Protein AF-A0A087NAS1-F1 (afdb_monomer_lite)

Foldseek 3Di:
DQDDDAWDWDADPVGDIDIDGDDDDPVNVVVCVVVVHDPVVVPDDDPVRPPPPDDPVRVVVVVVVVVVVVVVVVVVVVVVVPPPDDD

Sequence (87 aa):
MHLHARRIRVDHPDGGRVDVMAEPPTHFAASLADMGFDLSLGDMLLDDEIDRTPTREDEKKFARQHAKQVRKDRKGERRSRGGSRDE

Structure (mmCIF, N/CA/C/O backbone):
data_AF-A0A087NAS1-F1
#
_entry.id   AF-A0A087NAS1-F1
#
loop_
_atom_site.group_PDB
_atom_site.id
_atom_site.type_symbol
_atom_site.label_atom_id
_atom_site.label_alt_id
_atom_site.label_comp_id
_atom_site.label_asym_id
_atom_site.label_entity_id
_atom_site.label_seq_id
_atom_site.pdbx_PDB_ins_code
_atom_site.Cartn_x
_atom_site.Cartn_y
_atom_site.Cartn_z
_atom_site.occupancy
_atom_site.B_iso_or_equiv
_atom_site.auth_seq_id
_atom_site.auth_comp_id
_atom_site.auth_asym_id
_atom_site.auth_atom_id
_atom_site.pdbx_PDB_model_num
ATOM 1 N N . MET A 1 1 ? 11.504 9.851 -15.666 1.00 83.88 1 MET A N 1
ATOM 2 C CA . MET A 1 1 ? 10.342 10.318 -14.877 1.00 83.88 1 MET A CA 1
ATOM 3 C C . MET A 1 1 ? 9.946 9.181 -13.937 1.00 83.88 1 MET A C 1
ATOM 5 O O . MET A 1 1 ? 9.795 8.060 -14.414 1.00 83.88 1 MET A O 1
ATOM 9 N N . HIS A 1 2 ? 9.908 9.441 -12.623 1.00 90.00 2 HIS A N 1
ATOM 10 C CA . HIS A 1 2 ? 9.674 8.443 -11.564 1.00 90.00 2 HIS A CA 1
ATOM 11 C C . HIS A 1 2 ? 8.241 8.539 -11.025 1.00 90.00 2 HIS A C 1
ATOM 13 O O . HIS A 1 2 ? 8.019 8.792 -9.847 1.00 90.00 2 HIS A O 1
ATOM 19 N N . LEU A 1 3 ? 7.261 8.363 -11.907 1.00 92.50 3 LEU A N 1
ATOM 20 C CA . LEU A 1 3 ? 5.860 8.190 -11.537 1.00 92.50 3 LEU A CA 1
ATOM 21 C C . LEU A 1 3 ? 5.357 6.932 -12.240 1.00 92.50 3 LEU A C 1
ATOM 23 O O . LEU A 1 3 ? 5.450 6.826 -13.463 1.00 92.50 3 LEU A O 1
ATOM 27 N N . HIS A 1 4 ? 4.862 5.971 -11.467 1.00 92.50 4 HIS A N 1
ATOM 28 C CA . HIS A 1 4 ? 4.366 4.698 -11.976 1.00 92.50 4 HIS A CA 1
ATOM 29 C C . HIS A 1 4 ? 3.133 4.278 -11.173 1.00 92.50 4 HIS A C 1
ATOM 31 O O . HIS A 1 4 ? 3.202 4.130 -9.954 1.00 92.50 4 HIS A O 1
ATOM 37 N N . ALA A 1 5 ? 2.000 4.103 -11.853 1.00 92.50 5 ALA A N 1
ATOM 38 C CA . ALA A 1 5 ? 0.792 3.560 -11.246 1.00 92.50 5 ALA A CA 1
ATOM 39 C C . ALA A 1 5 ? 0.925 2.032 -11.154 1.00 92.50 5 ALA A C 1
ATOM 41 O O . ALA A 1 5 ? 0.684 1.330 -12.133 1.00 92.50 5 ALA A O 1
ATOM 42 N N . ARG A 1 6 ? 1.358 1.538 -9.987 1.00 91.94 6 ARG A N 1
ATOM 43 C CA . ARG A 1 6 ? 1.699 0.121 -9.781 1.00 91.94 6 ARG A CA 1
ATOM 44 C C . ARG A 1 6 ? 0.482 -0.796 -9.647 1.00 91.94 6 ARG A C 1
ATOM 46 O O . ARG A 1 6 ? 0.544 -1.929 -10.100 1.00 91.94 6 ARG A O 1
ATOM 53 N N . ARG A 1 7 ? -0.608 -0.330 -9.032 1.00 92.38 7 ARG A N 1
ATOM 54 C CA . ARG A 1 7 ? -1.841 -1.101 -8.802 1.00 92.38 7 ARG A CA 1
ATOM 55 C C . ARG A 1 7 ? -3.049 -0.303 -9.271 1.00 92.38 7 ARG A C 1
ATOM 57 O O . ARG A 1 7 ? -3.134 0.893 -9.000 1.00 92.38 7 ARG A O 1
ATOM 64 N N . ILE A 1 8 ? -3.983 -0.965 -9.946 1.00 91.81 8 ILE A N 1
ATOM 65 C CA . ILE A 1 8 ? -5.296 -0.410 -10.276 1.00 91.81 8 ILE A CA 1
ATOM 66 C C . ILE A 1 8 ? -6.380 -1.329 -9.729 1.00 91.81 8 ILE A C 1
ATOM 68 O O . ILE A 1 8 ? -6.345 -2.537 -9.966 1.00 91.81 8 ILE A O 1
ATOM 72 N N . ARG A 1 9 ? -7.349 -0.738 -9.023 1.00 91.12 9 ARG A N 1
ATOM 73 C CA . ARG A 1 9 ? -8.538 -1.442 -8.555 1.00 91.12 9 ARG A CA 1
ATOM 74 C C . ARG A 1 9 ? -9.804 -0.721 -8.993 1.00 91.12 9 ARG A C 1
ATOM 76 O O . ARG A 1 9 ? -9.932 0.481 -8.767 1.00 91.12 9 ARG A O 1
ATOM 83 N N . VAL A 1 10 ? -10.717 -1.450 -9.626 1.00 91.88 10 VAL A N 1
ATOM 84 C CA . VAL A 1 10 ? -11.982 -0.919 -10.153 1.00 91.88 10 VAL A CA 1
ATOM 85 C C . VAL A 1 10 ? -13.106 -1.912 -9.881 1.00 91.88 10 VAL A C 1
ATOM 87 O O . VAL A 1 10 ? -13.007 -3.083 -10.252 1.00 91.88 10 VAL A O 1
ATOM 90 N N . ASP A 1 11 ? -14.181 -1.434 -9.260 1.00 92.31 11 ASP A N 1
ATOM 91 C CA . ASP A 1 11 ? -15.387 -2.222 -9.012 1.00 92.31 11 ASP A CA 1
ATOM 92 C C . ASP A 1 11 ? -16.306 -2.213 -10.241 1.00 92.31 11 ASP A C 1
ATOM 94 O O . ASP A 1 11 ? -16.465 -1.190 -10.912 1.00 92.31 11 ASP A O 1
ATOM 98 N N . HIS A 1 12 ? -16.915 -3.360 -10.546 1.00 91.88 12 HIS A N 1
ATOM 99 C CA . HIS A 1 12 ? -17.850 -3.493 -11.661 1.00 91.88 12 HIS A CA 1
ATOM 100 C C . HIS A 1 12 ? -19.290 -3.209 -11.194 1.00 91.88 12 HIS A C 1
ATOM 102 O O . HIS A 1 12 ? -19.694 -3.725 -10.148 1.00 91.88 12 HIS A O 1
ATOM 108 N N . PRO A 1 13 ? -20.098 -2.444 -11.955 1.00 92.19 13 PRO A N 1
ATOM 109 C CA . PRO A 1 13 ? -21.462 -2.084 -11.552 1.00 92.19 13 PRO A CA 1
ATOM 110 C C . PRO A 1 13 ? -22.378 -3.301 -11.354 1.00 92.19 13 PRO A C 1
ATOM 112 O O . PRO A 1 13 ? -23.187 -3.312 -10.432 1.00 92.19 13 PRO A O 1
ATOM 115 N N . ASP A 1 14 ? -22.199 -4.349 -12.160 1.00 92.00 14 ASP A N 1
ATOM 116 C CA . ASP A 1 14 ? -22.980 -5.595 -12.071 1.00 92.00 14 ASP A CA 1
ATOM 117 C C . ASP A 1 14 ? -22.379 -6.627 -11.095 1.00 92.00 14 ASP A C 1
ATOM 119 O O . ASP A 1 14 ? -22.786 -7.789 -11.066 1.00 92.00 14 ASP A O 1
ATOM 123 N N . GLY A 1 15 ? -21.394 -6.214 -10.293 1.00 86.75 15 GLY A N 1
ATOM 124 C CA . GLY A 1 15 ? -20.655 -7.075 -9.377 1.00 86.75 15 GLY A CA 1
ATOM 125 C C . GLY A 1 15 ? -19.360 -7.632 -9.975 1.00 86.75 15 GLY A C 1
ATOM 126 O O . GLY A 1 15 ? -19.219 -7.815 -11.182 1.00 86.75 15 GLY A O 1
ATOM 127 N N . GLY A 1 16 ? -18.393 -7.889 -9.093 1.00 88.88 16 GLY A N 1
ATOM 128 C CA . GLY A 1 16 ? -17.015 -8.232 -9.452 1.00 88.88 16 GLY A CA 1
ATOM 129 C C . GLY A 1 16 ? -16.058 -7.049 -9.289 1.00 88.88 16 GLY A C 1
ATOM 130 O O . GLY A 1 16 ? -16.477 -5.907 -9.106 1.00 88.88 16 GLY A O 1
ATOM 131 N N . ARG A 1 17 ? -14.753 -7.336 -9.317 1.00 91.38 17 ARG A N 1
ATOM 132 C CA . ARG A 1 17 ? -13.692 -6.326 -9.220 1.00 91.38 17 ARG A CA 1
ATOM 133 C C . ARG A 1 17 ? -12.514 -6.689 -10.116 1.00 91.38 17 ARG A C 1
ATOM 135 O O . ARG A 1 17 ? -12.181 -7.866 -10.243 1.00 91.38 17 ARG A O 1
ATOM 142 N N . VAL A 1 18 ? -11.882 -5.677 -10.698 1.00 91.69 18 VAL A N 1
ATOM 143 C CA . VAL A 1 18 ? -10.570 -5.782 -11.344 1.00 91.69 18 VAL A CA 1
ATOM 144 C C . VAL A 1 18 ? -9.547 -5.253 -10.359 1.00 91.69 18 VAL A C 1
ATOM 146 O O . VAL A 1 18 ? -9.691 -4.131 -9.885 1.00 91.69 18 VAL A O 1
ATOM 149 N N . ASP A 1 19 ? -8.532 -6.051 -10.055 1.00 92.12 19 ASP A N 1
ATOM 150 C CA . ASP A 1 19 ? -7.430 -5.674 -9.177 1.00 92.12 19 ASP A CA 1
ATOM 151 C C . ASP A 1 19 ? -6.133 -6.215 -9.770 1.00 92.12 19 ASP A C 1
ATOM 153 O O . ASP A 1 19 ? -5.932 -7.429 -9.839 1.00 92.12 19 ASP A O 1
ATOM 157 N N . VAL A 1 20 ? -5.308 -5.322 -10.314 1.00 93.88 20 VAL A N 1
ATOM 158 C CA . VAL A 1 20 ? -4.139 -5.697 -11.115 1.00 93.88 20 VAL A CA 1
ATOM 159 C C . VAL A 1 20 ? -2.931 -4.897 -10.668 1.00 93.88 20 VAL A C 1
ATOM 161 O O . VAL A 1 20 ? -3.028 -3.688 -10.451 1.00 93.88 20 VAL A O 1
ATOM 164 N N . MET A 1 21 ? -1.787 -5.577 -10.584 1.00 93.12 21 MET A N 1
ATOM 165 C CA . MET A 1 21 ? -0.486 -4.967 -10.325 1.00 93.12 21 MET A CA 1
ATOM 166 C C . MET A 1 21 ? 0.457 -5.107 -11.522 1.00 93.12 21 MET A C 1
ATOM 168 O O . MET A 1 21 ? 0.394 -6.091 -12.260 1.00 93.12 21 MET A O 1
ATOM 172 N N . ALA A 1 22 ? 1.333 -4.122 -11.698 1.00 93.44 22 ALA A N 1
ATOM 173 C CA . ALA A 1 22 ? 2.378 -4.083 -12.714 1.00 93.44 22 ALA A CA 1
ATOM 174 C C . ALA A 1 22 ? 3.755 -3.908 -12.063 1.00 93.44 22 ALA A C 1
ATOM 176 O O . ALA A 1 22 ? 3.878 -3.275 -11.019 1.00 93.44 22 ALA A O 1
ATOM 177 N N . GLU A 1 23 ? 4.798 -4.451 -12.687 1.00 92.94 23 GLU A N 1
ATOM 178 C CA . GLU A 1 23 ? 6.172 -4.249 -12.221 1.00 92.94 23 GLU A CA 1
ATOM 179 C C . GLU A 1 23 ? 6.668 -2.840 -12.607 1.00 92.94 23 GLU A C 1
ATOM 181 O O . GLU A 1 23 ? 6.396 -2.390 -13.731 1.00 92.94 23 GLU A O 1
ATOM 186 N N . PRO A 1 24 ? 7.400 -2.125 -11.728 1.00 93.00 24 PRO A N 1
ATOM 187 C CA . PRO A 1 24 ? 8.026 -0.859 -12.077 1.00 93.00 24 PRO A CA 1
ATOM 188 C C . PRO A 1 24 ? 8.945 -0.956 -13.308 1.00 93.00 24 PRO A C 1
ATOM 190 O O . PRO A 1 24 ? 9.624 -1.959 -13.526 1.00 93.00 24 PRO A O 1
ATOM 193 N N . PRO A 1 25 ? 9.058 0.131 -14.094 1.00 94.88 25 PRO A N 1
ATOM 194 C CA . PRO A 1 25 ? 10.050 0.229 -15.156 1.00 94.88 25 PRO A CA 1
ATOM 195 C C . PRO A 1 25 ? 11.485 0.078 -14.637 1.00 94.88 25 PRO A C 1
ATOM 197 O O . PRO A 1 25 ? 11.803 0.485 -13.516 1.00 94.88 25 PRO A O 1
ATOM 200 N N . THR A 1 26 ? 12.381 -0.407 -15.497 1.00 95.00 26 THR A N 1
ATOM 201 C CA . THR A 1 26 ? 13.783 -0.709 -15.154 1.00 95.00 26 THR A CA 1
ATOM 202 C C . THR A 1 26 ? 14.529 0.472 -14.532 1.00 95.00 26 THR A C 1
ATOM 204 O O . THR A 1 26 ? 15.211 0.305 -13.524 1.00 95.00 26 THR A O 1
ATOM 207 N N . HIS A 1 27 ? 14.365 1.684 -15.073 1.00 94.81 27 HIS A N 1
ATOM 208 C CA . HIS A 1 27 ? 15.010 2.887 -14.534 1.00 94.81 27 HIS A CA 1
ATOM 209 C C . HIS A 1 27 ? 14.481 3.283 -13.153 1.00 94.81 27 HIS A C 1
ATOM 211 O O . HIS A 1 27 ? 15.202 3.900 -12.381 1.00 94.81 27 HIS A O 1
ATOM 217 N N . PHE A 1 28 ? 13.231 2.946 -12.828 1.00 95.50 28 PHE A N 1
ATOM 218 C CA . PHE A 1 28 ? 12.653 3.220 -11.516 1.00 95.50 28 PHE A CA 1
ATOM 219 C C . PHE A 1 28 ? 13.192 2.232 -10.478 1.00 95.50 28 PHE A C 1
ATOM 221 O O . PHE A 1 28 ? 13.640 2.653 -9.413 1.00 95.50 28 PHE A O 1
ATOM 228 N N . ALA A 1 29 ? 13.181 0.936 -10.808 1.00 94.12 29 ALA A N 1
ATOM 229 C CA . ALA A 1 29 ? 13.685 -0.123 -9.936 1.00 94.12 29 ALA A CA 1
ATOM 230 C C . ALA A 1 29 ? 15.174 0.071 -9.599 1.00 94.12 29 ALA A C 1
ATOM 232 O O . ALA A 1 29 ? 15.555 -0.052 -8.437 1.00 94.12 29 ALA A O 1
ATOM 233 N N . ALA A 1 30 ? 15.990 0.461 -10.586 1.00 94.56 30 ALA A N 1
ATOM 234 C CA . ALA A 1 30 ? 17.403 0.774 -10.373 1.00 94.56 30 ALA A CA 1
ATOM 235 C C . ALA A 1 30 ? 17.600 1.898 -9.341 1.00 94.56 30 ALA A C 1
ATOM 237 O O . ALA A 1 30 ? 18.353 1.732 -8.388 1.00 94.56 30 ALA A O 1
ATOM 238 N N . SER A 1 31 ? 16.861 3.008 -9.462 1.00 94.94 31 SER A N 1
ATOM 239 C CA . SER A 1 31 ? 16.977 4.118 -8.507 1.00 94.94 31 SER A CA 1
ATOM 240 C C . SER A 1 31 ? 16.545 3.744 -7.088 1.00 94.94 31 SER A C 1
ATOM 242 O O . SER A 1 31 ? 17.140 4.230 -6.131 1.00 94.94 31 SER A O 1
ATOM 244 N N . LEU A 1 32 ? 15.528 2.888 -6.923 1.00 94.38 32 LEU A N 1
ATOM 245 C CA . LEU A 1 32 ? 15.142 2.395 -5.596 1.00 94.38 32 LEU A CA 1
ATOM 246 C C . LEU A 1 32 ? 16.241 1.535 -4.964 1.00 94.38 32 LEU A C 1
ATOM 248 O O . LEU A 1 32 ? 16.545 1.719 -3.787 1.00 94.38 32 LEU A O 1
ATOM 252 N N . ALA A 1 33 ? 16.845 0.640 -5.749 1.00 94.19 33 ALA A N 1
ATOM 253 C CA . ALA A 1 33 ? 17.924 -0.228 -5.289 1.00 94.19 33 ALA A CA 1
ATOM 254 C C . ALA A 1 33 ? 19.173 0.574 -4.893 1.00 94.19 33 ALA A C 1
ATOM 256 O O . ALA A 1 33 ? 19.732 0.336 -3.824 1.00 94.19 33 ALA A O 1
ATOM 257 N N . ASP A 1 34 ? 19.557 1.571 -5.695 1.00 96.12 34 ASP A N 1
ATOM 258 C CA . ASP A 1 34 ? 20.700 2.449 -5.406 1.00 96.12 34 ASP A CA 1
ATOM 259 C C . ASP A 1 34 ? 20.519 3.235 -4.097 1.00 96.12 34 ASP A C 1
ATOM 261 O O . ASP A 1 34 ? 21.484 3.504 -3.382 1.00 96.12 34 ASP A O 1
ATOM 265 N N . MET A 1 35 ? 19.276 3.587 -3.759 1.00 95.38 35 MET A N 1
ATOM 266 C CA . MET A 1 35 ? 18.931 4.259 -2.503 1.00 95.38 35 MET A CA 1
ATOM 267 C C . MET A 1 35 ? 18.707 3.288 -1.330 1.00 95.38 35 MET A C 1
ATOM 269 O O . MET A 1 35 ? 18.495 3.736 -0.204 1.00 95.38 35 MET A O 1
ATOM 273 N N . GLY A 1 36 ? 18.755 1.974 -1.570 1.00 95.44 36 GLY A N 1
ATOM 274 C CA . GLY A 1 36 ? 18.547 0.947 -0.549 1.00 95.44 36 GLY A CA 1
ATOM 275 C C . GLY A 1 36 ? 17.093 0.785 -0.094 1.00 95.44 36 GLY A C 1
ATOM 276 O O . GLY A 1 36 ? 16.860 0.345 1.031 1.00 95.44 36 GLY A O 1
ATOM 277 N N . PHE A 1 37 ? 16.114 1.147 -0.929 1.00 93.94 37 PHE A N 1
ATOM 278 C CA . PHE A 1 37 ? 14.699 0.918 -0.627 1.00 93.94 37 PHE A CA 1
ATOM 279 C C . PHE A 1 37 ? 14.277 -0.519 -0.944 1.00 93.94 37 PHE A C 1
ATOM 281 O O . PHE A 1 37 ? 14.648 -1.078 -1.975 1.00 93.94 37 PHE A O 1
ATOM 288 N N . ASP A 1 38 ? 13.427 -1.080 -0.084 1.00 90.81 38 ASP A N 1
ATOM 289 C CA . ASP A 1 38 ? 12.737 -2.344 -0.334 1.00 90.81 38 ASP A CA 1
ATOM 290 C C . ASP A 1 38 ? 11.333 -2.077 -0.896 1.00 90.81 38 ASP A C 1
ATOM 292 O O . ASP A 1 38 ? 10.531 -1.364 -0.289 1.00 90.81 38 ASP A O 1
ATOM 296 N N . LEU A 1 39 ? 11.035 -2.674 -2.054 1.00 87.94 39 LEU A N 1
ATOM 297 C CA . LEU A 1 39 ? 9.730 -2.600 -2.712 1.00 87.94 39 LEU A CA 1
ATOM 298 C C . LEU A 1 39 ? 8.603 -3.127 -1.819 1.00 87.94 39 LEU A C 1
ATOM 300 O O . LEU A 1 39 ? 7.503 -2.578 -1.851 1.00 87.94 39 LEU A O 1
ATOM 304 N N . SER A 1 40 ? 8.878 -4.146 -0.999 1.00 88.12 40 SER A N 1
ATOM 305 C CA . SER A 1 40 ? 7.868 -4.788 -0.152 1.00 88.12 40 SER A CA 1
ATOM 306 C C . SER A 1 40 ? 7.266 -3.831 0.884 1.00 88.12 40 SER A C 1
ATOM 308 O O . SER A 1 40 ? 6.095 -3.946 1.239 1.00 88.12 40 SER A O 1
ATOM 310 N N . LEU A 1 41 ? 8.036 -2.825 1.316 1.00 87.62 41 LEU A N 1
ATOM 311 C CA . LEU A 1 41 ? 7.584 -1.807 2.266 1.00 87.62 41 LEU A CA 1
ATOM 312 C C . LEU A 1 41 ? 6.530 -0.864 1.667 1.00 87.62 41 LEU A C 1
ATOM 314 O O . LEU A 1 41 ? 5.794 -0.221 2.412 1.00 87.62 41 LEU A O 1
ATOM 318 N N . GLY A 1 42 ? 6.461 -0.771 0.336 1.00 84.38 42 GLY A N 1
ATOM 319 C CA . GLY A 1 42 ? 5.477 0.038 -0.384 1.00 84.38 42 GLY A CA 1
ATOM 320 C C . GLY A 1 42 ? 4.144 -0.669 -0.642 1.00 84.38 42 GLY A C 1
ATOM 321 O O . GLY A 1 42 ? 3.191 -0.008 -1.058 1.00 84.38 42 GLY A O 1
ATOM 322 N N . ASP A 1 43 ? 4.046 -1.976 -0.377 1.00 85.25 43 ASP A N 1
ATOM 323 C CA . ASP A 1 43 ? 2.861 -2.799 -0.659 1.00 85.25 43 ASP A CA 1
ATOM 324 C C . ASP A 1 43 ? 1.806 -2.671 0.449 1.00 85.25 43 ASP A C 1
ATOM 326 O O . ASP A 1 43 ? 1.392 -3.641 1.085 1.00 85.25 43 ASP A O 1
ATOM 330 N N . MET A 1 44 ? 1.375 -1.432 0.700 1.00 84.81 44 MET A N 1
ATOM 331 C CA . MET A 1 44 ? 0.343 -1.130 1.688 1.00 84.81 44 MET A CA 1
ATOM 332 C C . MET A 1 44 ? -1.044 -1.578 1.215 1.00 84.81 44 MET A C 1
ATOM 334 O O . MET A 1 44 ? -1.387 -1.506 0.032 1.00 84.81 44 MET A O 1
ATOM 338 N N . LEU A 1 45 ? -1.862 -2.006 2.179 1.00 85.69 45 LEU A N 1
ATOM 339 C CA . LEU A 1 45 ? -3.272 -2.316 1.962 1.00 85.69 45 LEU A CA 1
ATOM 340 C C . LEU A 1 45 ? -4.042 -1.063 1.536 1.00 85.69 45 LEU A C 1
ATOM 342 O O . LEU A 1 45 ? -3.747 0.046 1.989 1.00 85.69 45 LEU A O 1
ATOM 346 N N . LEU A 1 46 ? -5.062 -1.257 0.700 1.00 82.94 46 LEU A N 1
ATOM 347 C CA . LEU A 1 46 ? -6.026 -0.199 0.407 1.00 82.94 46 LEU A CA 1
ATOM 348 C C . LEU A 1 46 ? -6.913 0.063 1.631 1.00 82.94 46 LEU A C 1
ATOM 350 O O . LEU A 1 46 ? -7.106 -0.812 2.471 1.00 82.94 46 LEU A O 1
ATOM 354 N N . ASP A 1 47 ? -7.476 1.267 1.732 1.00 82.31 47 ASP A N 1
ATOM 355 C CA . ASP A 1 47 ? -8.225 1.718 2.914 1.00 82.31 47 ASP A CA 1
ATOM 356 C C . ASP A 1 47 ? -9.379 0.798 3.335 1.00 82.31 47 ASP A C 1
ATOM 358 O O . ASP A 1 47 ? -9.738 0.733 4.510 1.00 82.31 47 ASP A O 1
ATOM 362 N N . ASP A 1 48 ? -9.996 0.117 2.382 1.00 80.38 48 ASP A N 1
ATOM 363 C CA . ASP A 1 48 ? -11.086 -0.833 2.589 1.00 80.38 48 ASP A CA 1
ATOM 364 C C . ASP A 1 48 ? -10.610 -2.268 2.867 1.00 80.38 48 ASP A C 1
ATOM 366 O O . ASP A 1 48 ? -11.395 -3.087 3.335 1.00 80.38 48 ASP A O 1
ATOM 370 N N . GLU A 1 49 ? -9.338 -2.568 2.604 1.00 81.75 49 GLU A N 1
ATOM 371 C CA . GLU A 1 49 ? -8.677 -3.827 2.971 1.00 81.75 49 GLU A CA 1
ATOM 372 C C . GLU A 1 49 ? -8.078 -3.767 4.379 1.00 81.75 49 GLU A C 1
ATOM 374 O O . GLU A 1 49 ? -7.764 -4.802 4.967 1.00 81.75 49 GLU A O 1
ATOM 379 N N . ILE A 1 50 ? -7.930 -2.563 4.940 1.00 84.31 50 ILE A N 1
ATOM 380 C CA . ILE A 1 50 ? -7.531 -2.382 6.332 1.00 84.31 50 ILE A CA 1
ATOM 381 C C . ILE A 1 50 ? -8.642 -2.932 7.224 1.00 84.31 50 ILE A C 1
ATOM 383 O O . ILE A 1 50 ? -9.758 -2.406 7.258 1.00 84.31 50 ILE A O 1
ATOM 387 N N . ASP A 1 51 ? -8.314 -3.968 7.993 1.00 79.81 51 ASP A N 1
ATOM 388 C CA . ASP A 1 51 ? -9.201 -4.488 9.023 1.00 79.81 51 ASP A CA 1
ATOM 389 C C . ASP A 1 51 ? -9.394 -3.426 10.115 1.00 79.81 51 ASP A C 1
ATOM 391 O O . ASP A 1 51 ? -8.506 -3.140 10.920 1.00 79.81 51 ASP A O 1
ATOM 395 N N . ARG A 1 52 ? -10.572 -2.803 10.101 1.00 81.75 52 ARG A N 1
ATOM 396 C CA . ARG A 1 52 ? -11.004 -1.823 11.104 1.00 81.75 52 ARG A CA 1
ATOM 397 C C . ARG A 1 52 ? -11.856 -2.463 12.193 1.00 81.75 52 ARG A C 1
ATOM 399 O O . ARG A 1 52 ? -12.527 -1.739 12.934 1.00 81.75 52 ARG A O 1
ATOM 406 N N . THR A 1 53 ? -11.888 -3.794 12.280 1.00 87.31 53 THR A N 1
ATOM 407 C CA . THR A 1 53 ? -12.565 -4.445 13.393 1.00 87.31 53 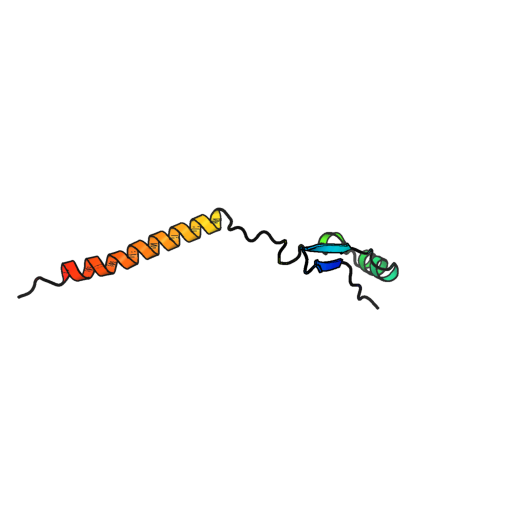THR A CA 1
ATOM 408 C C . THR A 1 53 ? -11.919 -3.992 14.704 1.00 87.31 53 THR A C 1
ATOM 410 O O . THR A 1 53 ? -10.693 -3.872 14.805 1.00 87.31 53 THR A O 1
ATOM 413 N N . PRO A 1 54 ? -12.736 -3.638 15.708 1.00 87.75 54 PRO A N 1
ATOM 414 C CA . PRO A 1 54 ? -12.207 -3.146 16.963 1.00 87.75 54 PRO A CA 1
ATOM 415 C C . PRO A 1 54 ? -11.364 -4.233 17.620 1.00 87.75 54 PRO A C 1
ATOM 417 O O . PRO A 1 54 ? -11.762 -5.395 17.716 1.00 87.75 54 PRO A O 1
ATOM 420 N N . THR A 1 55 ? -10.191 -3.847 18.110 1.00 91.50 55 THR A N 1
ATOM 421 C CA . THR A 1 55 ? -9.369 -4.776 18.878 1.00 91.50 55 THR A CA 1
ATOM 422 C C . THR A 1 55 ? -10.051 -5.089 20.211 1.00 91.50 55 THR A C 1
ATOM 424 O O . THR A 1 55 ? -10.850 -4.305 20.731 1.00 91.50 55 THR A O 1
ATOM 427 N N . ARG A 1 56 ? -9.665 -6.197 20.856 1.00 91.56 56 ARG A N 1
ATOM 428 C CA . ARG A 1 56 ? -10.132 -6.528 22.217 1.00 91.56 56 ARG A CA 1
ATOM 429 C C . ARG A 1 56 ? -9.894 -5.395 23.222 1.00 91.56 56 ARG A C 1
ATOM 431 O O . ARG A 1 56 ? -10.649 -5.237 24.183 1.00 91.56 56 ARG A O 1
ATOM 438 N N . GLU A 1 57 ? -8.822 -4.622 23.045 1.00 92.19 57 GLU A N 1
ATOM 439 C CA . GLU A 1 57 ? -8.548 -3.469 23.901 1.00 92.19 57 GLU A CA 1
ATOM 440 C C . GLU A 1 57 ? -9.548 -2.336 23.674 1.00 92.19 57 GLU A C 1
ATOM 442 O O . GLU A 1 57 ? -9.989 -1.710 24.643 1.00 92.19 57 GLU A O 1
ATOM 447 N N . ASP A 1 58 ? -9.936 -2.096 22.424 1.00 91.94 58 ASP A N 1
ATOM 448 C CA . ASP A 1 58 ? -10.908 -1.070 22.053 1.00 91.94 58 ASP A CA 1
ATOM 449 C C . ASP A 1 58 ? -12.308 -1.438 22.535 1.00 91.94 58 ASP A C 1
ATOM 451 O O . ASP A 1 58 ? -12.973 -0.617 23.169 1.00 91.94 58 ASP A O 1
ATOM 455 N N . GLU A 1 59 ? -12.706 -2.700 22.379 1.00 94.50 59 GLU A N 1
ATOM 456 C CA . GLU A 1 59 ? -13.945 -3.232 22.953 1.00 94.50 59 GLU A CA 1
ATOM 457 C C . GLU A 1 59 ? -13.980 -3.047 24.475 1.00 94.50 59 GLU A C 1
ATOM 459 O O . GLU A 1 59 ? -14.968 -2.581 25.053 1.00 94.50 59 GLU A O 1
ATOM 464 N N . LYS A 1 60 ? -12.867 -3.347 25.155 1.00 94.81 60 LYS A N 1
ATOM 465 C CA . LYS A 1 60 ? -12.746 -3.177 26.608 1.00 94.81 60 LYS A CA 1
ATOM 466 C C . LYS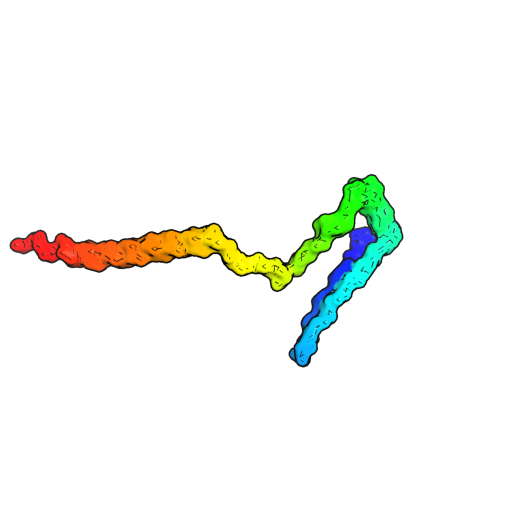 A 1 60 ? -12.827 -1.706 27.020 1.00 94.81 60 LYS A C 1
ATOM 468 O O . LYS A 1 60 ? -13.444 -1.393 28.046 1.00 94.81 60 LYS A O 1
ATOM 473 N N . LYS A 1 61 ? -12.215 -0.791 26.260 1.00 95.06 61 LYS A N 1
ATOM 474 C CA . LYS A 1 61 ? -12.325 0.662 26.484 1.00 95.06 61 LYS A CA 1
ATOM 475 C C . LYS A 1 61 ? -13.768 1.124 26.290 1.00 95.06 61 LYS A C 1
ATOM 477 O O . LYS A 1 61 ? -14.290 1.814 27.169 1.00 95.06 61 LYS A O 1
ATOM 482 N N . PHE A 1 62 ? -14.424 0.684 25.221 1.00 94.88 62 PHE A N 1
ATOM 483 C CA . PHE A 1 62 ? -15.819 0.994 24.927 1.00 94.88 62 PHE A CA 1
ATOM 484 C C . PHE A 1 62 ? -16.754 0.511 26.044 1.00 94.88 62 PHE A C 1
ATOM 486 O O . PHE A 1 62 ? -17.523 1.301 26.591 1.00 94.88 62 PHE A O 1
ATOM 493 N N . ALA A 1 63 ? -16.616 -0.738 26.497 1.00 96.06 63 ALA A N 1
ATOM 494 C CA . ALA A 1 63 ? -17.421 -1.289 27.589 1.00 96.06 63 ALA A CA 1
ATOM 495 C C . ALA A 1 63 ? -17.258 -0.497 28.901 1.00 96.06 63 ALA A C 1
ATOM 497 O O . ALA A 1 63 ? -18.235 -0.218 29.603 1.00 96.06 63 ALA A O 1
ATOM 498 N N . ARG A 1 64 ? -16.026 -0.076 29.229 1.00 95.38 64 ARG A N 1
ATOM 499 C CA . ARG A 1 64 ? -15.749 0.776 30.401 1.00 95.38 64 ARG A CA 1
ATOM 500 C C . ARG A 1 64 ? -16.402 2.151 30.277 1.00 95.38 64 ARG A C 1
ATOM 502 O O . ARG A 1 64 ? -16.966 2.644 31.256 1.00 95.38 64 ARG A O 1
ATOM 509 N N . GLN A 1 65 ? -16.319 2.772 29.102 1.00 95.88 65 GLN A N 1
ATOM 510 C CA . GLN A 1 65 ? -16.953 4.062 28.828 1.00 95.88 65 GLN A CA 1
ATOM 511 C C . GLN A 1 65 ? -18.478 3.956 28.920 1.00 95.88 65 GLN A C 1
ATOM 513 O O . GLN A 1 65 ? -19.092 4.750 29.633 1.00 95.88 65 GLN A O 1
ATOM 518 N N . HIS A 1 66 ? -19.067 2.9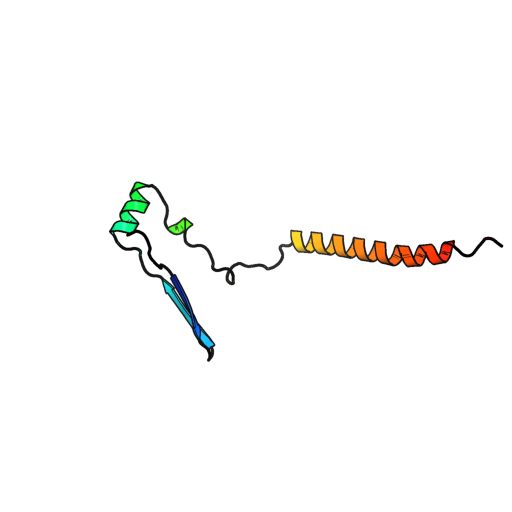23 28.316 1.00 95.69 66 HIS A N 1
ATOM 519 C CA . HIS A 1 66 ? -20.495 2.635 28.395 1.00 95.69 66 HIS A CA 1
ATOM 520 C C . HIS A 1 66 ? -20.954 2.455 29.852 1.00 95.69 66 HIS A C 1
ATOM 522 O O . HIS A 1 66 ? -21.873 3.133 30.310 1.00 95.69 66 HIS A O 1
ATOM 528 N N . ALA A 1 67 ? -20.252 1.639 30.647 1.00 95.81 67 ALA A N 1
ATOM 529 C CA . ALA A 1 67 ? -20.568 1.457 32.065 1.00 95.81 67 ALA A CA 1
ATOM 530 C C . ALA A 1 67 ? -20.469 2.766 32.874 1.00 95.81 67 ALA A C 1
ATOM 532 O O . ALA A 1 67 ? -21.266 3.005 33.787 1.00 95.81 67 ALA A O 1
ATOM 533 N N . LYS A 1 68 ? -19.502 3.636 32.552 1.00 94.75 68 LYS A N 1
ATOM 534 C CA . LYS A 1 68 ? -19.370 4.963 33.172 1.00 94.75 68 LYS A CA 1
ATOM 535 C C . LYS A 1 68 ? -20.539 5.875 32.798 1.00 94.75 68 LYS A C 1
ATOM 537 O O . LYS A 1 68 ? -21.020 6.591 33.676 1.00 94.75 68 LYS A O 1
ATOM 542 N N . GLN A 1 69 ? -20.995 5.836 31.548 1.00 93.56 69 GLN A N 1
ATOM 543 C CA . GLN A 1 69 ? -22.131 6.624 31.077 1.00 93.56 69 GLN A CA 1
ATOM 544 C C . GLN A 1 69 ? -23.422 6.205 31.789 1.00 93.56 69 GLN A C 1
ATOM 546 O O . GLN A 1 69 ? -24.032 7.029 32.462 1.00 93.56 69 GLN A O 1
ATOM 551 N N . VAL A 1 70 ? -23.721 4.902 31.830 1.00 92.81 70 VAL A N 1
ATOM 552 C CA . VAL A 1 70 ? -24.886 4.359 32.555 1.00 92.81 70 VAL A CA 1
ATOM 553 C C . VAL A 1 70 ? -24.886 4.769 34.036 1.00 92.81 70 VAL A C 1
ATOM 555 O O . VAL A 1 70 ? -25.925 5.112 34.604 1.00 92.81 70 VAL A O 1
ATOM 558 N N . ARG A 1 71 ? -23.718 4.764 34.696 1.00 88.56 71 ARG A N 1
ATOM 559 C CA . ARG A 1 71 ? -23.590 5.226 36.092 1.00 88.56 71 ARG A CA 1
ATOM 560 C C . ARG A 1 71 ? -23.881 6.719 36.248 1.00 88.56 71 ARG A C 1
ATOM 562 O O . ARG A 1 71 ? -24.457 7.108 37.263 1.00 88.56 71 ARG A O 1
ATOM 569 N N . LYS A 1 72 ? -23.456 7.551 35.292 1.00 89.62 72 LYS A N 1
ATOM 570 C CA . LYS A 1 72 ? -23.736 8.994 35.297 1.00 89.62 72 LYS A CA 1
ATOM 571 C C . LYS A 1 72 ? -25.223 9.264 35.094 1.00 89.62 72 LYS A C 1
ATOM 573 O O . LYS A 1 72 ? -25.774 10.051 35.856 1.00 89.62 72 LYS A O 1
ATOM 578 N N . ASP A 1 73 ? -25.864 8.572 34.161 1.00 85.31 73 ASP A N 1
ATOM 579 C CA . ASP A 1 73 ? -27.279 8.783 33.840 1.00 85.31 73 ASP A CA 1
ATOM 580 C C . ASP A 1 73 ? -28.172 8.448 35.048 1.00 85.31 73 ASP A C 1
ATOM 582 O O . ASP A 1 73 ? -28.989 9.262 35.478 1.00 85.31 73 ASP A O 1
ATOM 586 N N . ARG A 1 74 ? -27.901 7.326 35.734 1.00 83.12 74 ARG A N 1
ATOM 587 C CA . ARG A 1 74 ? -28.594 6.959 36.989 1.00 83.12 74 ARG A CA 1
ATOM 588 C C . ARG A 1 74 ? -28.332 7.922 38.156 1.00 83.12 74 ARG A C 1
ATOM 590 O O . ARG A 1 74 ? -29.063 7.906 39.144 1.00 83.12 74 ARG A O 1
ATOM 597 N N . LYS A 1 75 ? -27.284 8.755 38.106 1.00 75.00 75 LYS A N 1
ATOM 598 C CA . LYS A 1 75 ? -26.993 9.740 39.167 1.00 75.00 75 LYS A CA 1
ATOM 599 C C . LYS A 1 75 ? -28.020 10.877 39.180 1.00 75.00 75 LYS A C 1
ATOM 601 O O . LYS A 1 75 ? -28.303 11.392 40.260 1.00 75.00 75 LYS A O 1
ATOM 606 N N . GLY A 1 76 ? -28.586 11.248 38.028 1.00 68.44 76 GLY A N 1
ATOM 607 C CA . GLY A 1 76 ? -29.673 12.233 37.948 1.00 68.44 76 GLY A CA 1
ATOM 608 C C . GLY A 1 76 ? -30.917 11.772 38.712 1.00 68.44 76 GLY A C 1
ATOM 609 O O . GLY A 1 76 ? -31.439 12.503 39.547 1.00 68.44 76 GLY A O 1
ATOM 610 N N . GLU A 1 77 ? -31.285 10.504 38.535 1.00 63.56 77 GLU A N 1
ATOM 611 C CA . GLU A 1 77 ? -32.412 9.846 39.211 1.00 63.56 77 GLU A CA 1
ATOM 612 C C . GLU A 1 77 ? -32.234 9.731 40.739 1.00 63.56 77 GLU A C 1
ATOM 614 O O . GLU A 1 77 ? -33.196 9.689 41.502 1.00 63.56 77 GLU A O 1
ATOM 619 N N . ARG A 1 78 ? -30.983 9.702 41.219 1.00 62.09 78 ARG A N 1
ATOM 620 C CA . ARG A 1 78 ? -30.673 9.726 42.659 1.00 62.09 78 ARG A CA 1
ATOM 621 C C . ARG A 1 78 ? -30.789 11.123 43.268 1.00 62.09 78 ARG A C 1
ATOM 623 O O . ARG A 1 78 ? -31.109 11.228 44.447 1.00 62.09 78 ARG A O 1
ATOM 630 N N . ARG A 1 79 ? -30.522 12.185 42.498 1.00 63.62 79 ARG A N 1
ATOM 631 C CA . ARG A 1 79 ? -30.603 13.574 42.985 1.00 63.62 79 ARG A CA 1
ATOM 632 C C . ARG A 1 79 ? -32.043 14.020 43.232 1.00 63.62 79 ARG A C 1
ATOM 634 O O . ARG A 1 79 ? -32.273 14.729 44.202 1.00 63.62 79 ARG A O 1
ATOM 641 N N . SER A 1 80 ? -33.003 13.564 42.429 1.00 59.91 80 SER A N 1
ATOM 642 C CA . SER A 1 80 ? -34.424 13.869 42.648 1.00 59.91 80 SER A CA 1
ATOM 643 C C . SER A 1 80 ? -34.989 13.220 43.917 1.00 59.91 80 SER A C 1
ATOM 645 O O . SER A 1 80 ? -35.853 13.803 44.558 1.00 59.91 80 SER A O 1
ATOM 647 N N . ARG A 1 81 ? -34.466 12.058 44.340 1.00 62.38 81 ARG A N 1
ATOM 648 C CA . ARG A 1 81 ? -34.911 11.361 45.565 1.00 62.38 81 ARG A CA 1
ATOM 649 C C . ARG A 1 81 ? -34.409 11.982 46.874 1.00 62.38 81 ARG A C 1
ATOM 651 O O . ARG A 1 81 ? -34.976 11.698 47.920 1.00 62.38 81 ARG A O 1
ATOM 658 N N . GLY A 1 82 ? -33.346 12.786 46.832 1.00 61.66 82 GLY A N 1
ATOM 659 C CA . GLY A 1 82 ? -32.787 13.454 48.016 1.00 61.66 82 GLY A CA 1
ATOM 660 C C . GLY A 1 82 ? -33.275 14.889 48.229 1.00 61.66 82 GLY A C 1
ATOM 661 O O . GLY A 1 82 ? -32.961 15.466 49.260 1.00 61.66 82 GLY A O 1
ATOM 662 N N . GLY A 1 83 ? -34.000 15.469 47.265 1.00 59.84 83 GLY A N 1
ATOM 663 C CA . GLY A 1 83 ? -34.419 16.877 47.287 1.00 59.84 83 GLY A CA 1
ATOM 664 C C . GLY A 1 83 ? -35.802 17.147 47.886 1.00 59.84 83 GLY A C 1
ATOM 665 O O . GLY A 1 83 ? -36.223 18.294 47.904 1.00 59.84 83 GLY A O 1
ATOM 666 N N . SER A 1 84 ? -36.525 1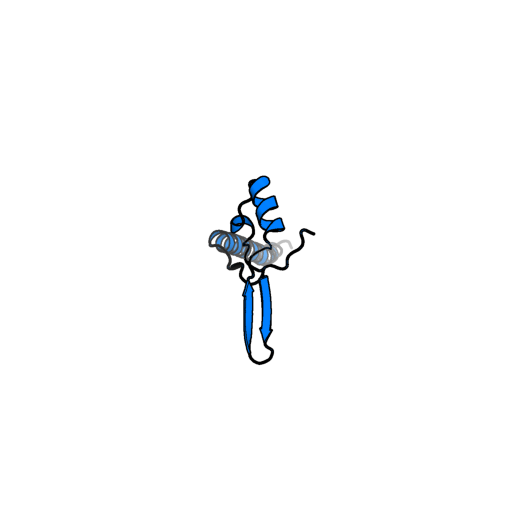6.125 48.352 1.00 59.19 84 SER A N 1
ATOM 667 C CA . SER A 1 84 ? -37.861 16.275 48.945 1.00 59.19 84 SER A CA 1
ATOM 668 C C . SER A 1 84 ? -37.834 15.915 50.431 1.00 59.19 84 SER A C 1
ATOM 670 O O . SER A 1 84 ? -38.264 14.825 50.810 1.00 59.19 84 SER A O 1
ATOM 672 N N . ARG A 1 85 ? -37.253 16.785 51.257 1.00 57.78 85 ARG A N 1
ATOM 673 C CA . ARG A 1 85 ? -37.422 16.832 52.720 1.00 57.78 85 ARG A CA 1
ATOM 674 C C . ARG A 1 85 ? -36.745 18.104 53.226 1.00 57.78 85 ARG A C 1
ATOM 676 O O . ARG A 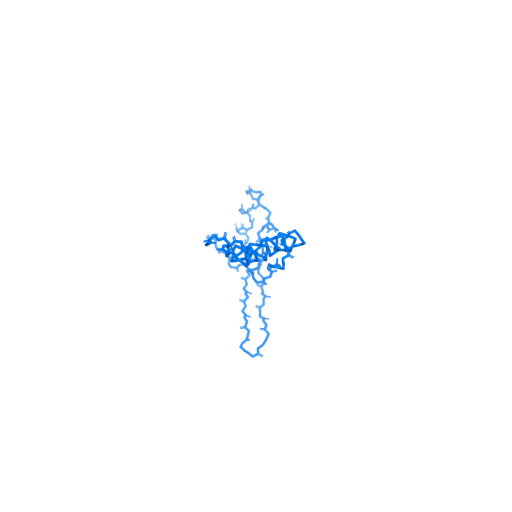1 85 ? -35.579 18.062 53.580 1.00 57.78 85 ARG A O 1
ATOM 683 N N . ASP A 1 86 ? -37.470 19.209 53.155 1.00 52.59 86 ASP A N 1
ATOM 684 C CA . ASP A 1 86 ? -37.347 20.345 54.071 1.00 52.59 86 ASP A CA 1
ATOM 685 C C . ASP A 1 86 ? -38.588 21.224 53.842 1.00 52.59 86 ASP A C 1
ATOM 687 O O . ASP A 1 86 ? -38.630 22.044 52.926 1.00 52.59 86 ASP A O 1
ATOM 691 N N . GLU A 1 87 ? -39.627 20.943 54.629 1.00 43.25 87 GLU A N 1
ATOM 692 C CA . GLU A 1 87 ? -40.728 21.844 54.997 1.00 43.25 87 GLU A CA 1
ATOM 693 C C . GLU A 1 87 ? -41.018 21.615 56.485 1.00 43.25 87 GLU A C 1
ATOM 695 O O . GLU A 1 87 ? -41.033 20.425 56.894 1.00 43.25 87 GLU A O 1
#

pLDDT: mean 86.37, std 11.81, range [43.25, 96.12]

Radius of gyration: 27.94 Å; chains: 1; bounding box: 61×30×70 Å

Secondary structure (DSSP, 8-state):
------EEEEE-TTS-EEEE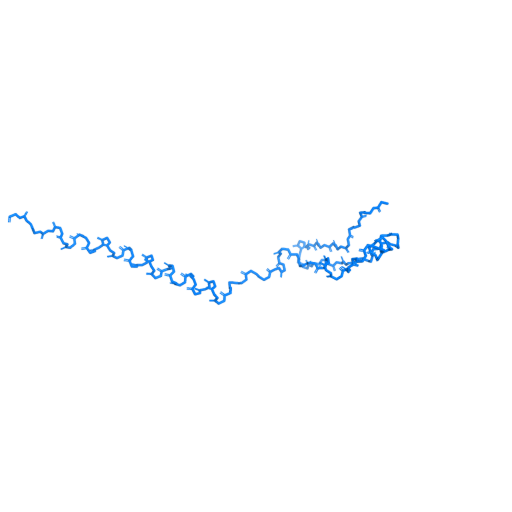E-PPPHHHHHHHHHTT--GGGG-PPPTTTS--PPPHHHHHHHHHHHHHHHHHHHHHHHHHHHS----